Protein AF-A0A1Q3QLY3-F1 (afdb_monomer_lite)

Sequence (86 aa):
MHFPADAYPNQTKAISDDTHFNSYGAYELARCIVRGICRDNLPLKKILTKDAGNFDPAHPDSQPGFHLPATPIPAATTNVMKVPQV

pLDDT: mean 86.83, std 13.59, range [42.25, 97.62]

Foldseek 3Di:
DWAQAPPDPPRRHTDDDPPDDDPQVVVQVVLVVQLVCVVVVPPCVVVDDPCSNPDDNVDGDDPVPDDDDDDPDPDDPPDDDPDDDD

Radius of gyration: 18.34 Å; chains: 1; bounding box: 43×42×40 Å

Structure (mmCIF, N/CA/C/O backbone):
data_AF-A0A1Q3QLY3-F1
#
_entry.id   AF-A0A1Q3QLY3-F1
#
loop_
_atom_site.group_PDB
_atom_site.id
_atom_site.type_symbol
_atom_site.label_atom_id
_atom_site.label_alt_id
_atom_site.label_comp_id
_atom_site.label_asym_id
_atom_site.label_entity_id
_atom_site.label_seq_id
_atom_site.pdbx_PDB_ins_code
_atom_site.Cartn_x
_atom_site.Cartn_y
_atom_site.Cartn_z
_atom_site.occupancy
_atom_site.B_iso_or_equiv
_atom_site.auth_seq_id
_atom_site.auth_comp_id
_atom_site.auth_asym_id
_atom_site.auth_atom_id
_atom_site.pdbx_PDB_model_num
ATOM 1 N N . MET A 1 1 ? 9.204 -5.159 -7.512 1.00 83.94 1 MET A N 1
ATOM 2 C CA . MET A 1 1 ? 9.170 -4.317 -8.723 1.00 83.94 1 MET A CA 1
ATOM 3 C C . MET A 1 1 ? 10.080 -4.889 -9.811 1.00 83.94 1 MET A C 1
ATOM 5 O O . MET A 1 1 ? 11.295 -4.784 -9.730 1.00 83.94 1 MET A O 1
ATOM 9 N N . HIS A 1 2 ? 9.480 -5.494 -10.839 1.00 89.69 2 HIS A N 1
ATOM 10 C CA . HIS 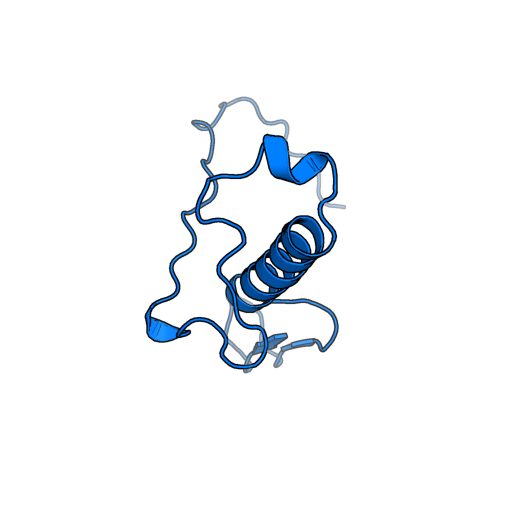A 1 2 ? 10.209 -6.044 -11.986 1.00 89.69 2 HIS A CA 1
ATOM 11 C C . HIS A 1 2 ? 9.810 -5.299 -13.250 1.00 89.69 2 HIS A C 1
ATOM 13 O O . HIS A 1 2 ? 8.625 -5.248 -13.580 1.00 89.69 2 HIS A O 1
ATOM 19 N N . PHE A 1 3 ? 10.788 -4.733 -13.947 1.00 90.31 3 PHE A N 1
ATOM 20 C CA . PHE A 1 3 ? 10.581 -4.059 -15.220 1.00 90.31 3 PHE A CA 1
ATOM 21 C C . PHE A 1 3 ? 11.522 -4.628 -16.280 1.00 90.31 3 PHE A C 1
ATOM 23 O O . PHE A 1 3 ? 12.696 -4.877 -15.984 1.00 90.31 3 PHE A O 1
ATOM 30 N N . PRO A 1 4 ? 11.040 -4.821 -17.519 1.00 94.06 4 PRO A N 1
ATOM 31 C CA . PRO A 1 4 ? 11.897 -5.259 -18.610 1.00 94.06 4 PRO A CA 1
ATOM 32 C C . PRO A 1 4 ? 12.988 -4.219 -18.902 1.00 94.06 4 PRO A C 1
ATOM 34 O O . PRO A 1 4 ? 12.935 -3.081 -18.427 1.00 94.06 4 PRO A O 1
ATOM 37 N N . ALA A 1 5 ? 14.001 -4.615 -19.673 1.00 95.56 5 ALA A N 1
ATOM 38 C CA . ALA A 1 5 ? 14.932 -3.649 -20.250 1.00 95.56 5 ALA A CA 1
ATOM 39 C C . ALA A 1 5 ? 14.153 -2.613 -21.078 1.00 95.56 5 ALA A C 1
ATOM 41 O O . ALA A 1 5 ? 13.124 -2.942 -21.670 1.00 95.56 5 ALA A O 1
ATOM 42 N N . ASP A 1 6 ? 14.635 -1.372 -21.072 1.00 94.25 6 ASP A N 1
ATOM 43 C CA . ASP A 1 6 ? 14.074 -0.245 -21.820 1.00 94.25 6 ASP A CA 1
ATOM 44 C C . ASP A 1 6 ? 12.641 0.150 -21.410 1.00 94.25 6 ASP A C 1
ATOM 46 O O . ASP A 1 6 ? 11.927 0.818 -22.158 1.00 94.25 6 ASP A O 1
ATOM 50 N N . ALA A 1 7 ? 12.217 -0.208 -20.190 1.00 91.38 7 ALA A N 1
ATOM 51 C CA . ALA A 1 7 ? 10.960 0.264 -19.606 1.00 91.38 7 ALA A CA 1
ATOM 52 C C . ALA A 1 7 ? 10.997 1.766 -19.266 1.00 91.38 7 ALA A C 1
ATOM 54 O O . ALA A 1 7 ? 9.953 2.420 -19.235 1.00 91.38 7 ALA A O 1
ATOM 55 N N . TYR A 1 8 ? 12.194 2.314 -19.027 1.00 88.94 8 TYR A N 1
ATOM 56 C CA . TYR A 1 8 ? 12.430 3.732 -18.751 1.00 88.94 8 TYR A CA 1
ATOM 57 C C . TYR A 1 8 ? 13.535 4.324 -19.638 1.00 88.94 8 TYR A C 1
ATOM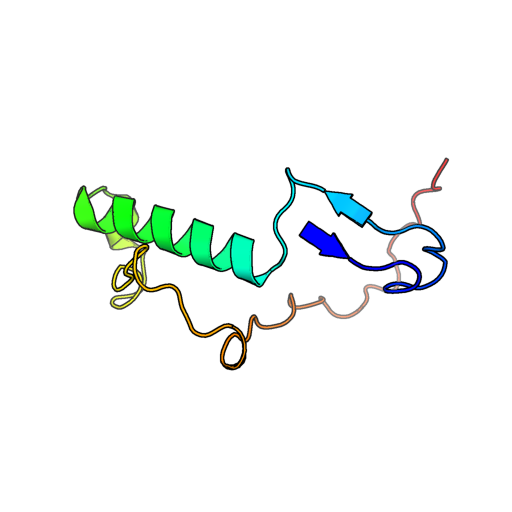 59 O O . TYR A 1 8 ? 14.447 3.603 -20.056 1.00 88.94 8 TYR A O 1
ATOM 67 N N . PRO A 1 9 ? 13.521 5.651 -19.891 1.00 93.94 9 PRO A N 1
ATOM 68 C CA . PRO A 1 9 ? 14.594 6.312 -20.626 1.00 93.94 9 PRO A CA 1
ATOM 69 C C . PRO A 1 9 ? 15.965 6.031 -19.998 1.00 93.94 9 PRO A C 1
ATOM 71 O O . PRO A 1 9 ? 16.157 6.228 -18.799 1.00 93.94 9 PRO A O 1
ATOM 74 N N . ASN A 1 10 ? 16.925 5.613 -20.824 1.00 92.44 10 ASN A N 1
ATOM 75 C CA . ASN A 1 10 ? 18.306 5.289 -20.437 1.00 92.44 10 ASN A CA 1
ATOM 76 C C . ASN A 1 10 ? 18.479 4.055 -19.521 1.00 92.44 10 ASN A C 1
ATOM 78 O O . ASN A 1 10 ? 19.567 3.849 -18.985 1.00 92.44 10 ASN A O 1
ATOM 82 N N . GLN A 1 11 ? 17.457 3.208 -19.360 1.00 91.50 11 GLN A N 1
ATOM 83 C CA . GLN A 1 11 ? 17.540 1.960 -18.592 1.00 91.50 11 GLN A CA 1
ATOM 84 C C . GLN A 1 11 ? 17.686 0.741 -19.521 1.00 91.50 11 GLN A C 1
ATOM 86 O O . GLN A 1 11 ? 16.730 0.029 -19.795 1.00 91.50 11 GLN A O 1
ATOM 91 N N . THR A 1 12 ? 18.910 0.448 -19.962 1.00 94.56 12 THR A N 1
ATOM 92 C CA . THR A 1 12 ? 19.195 -0.634 -20.935 1.00 94.56 12 THR A CA 1
ATOM 93 C C . THR A 1 12 ? 19.213 -2.052 -20.350 1.00 94.56 12 THR A C 1
ATOM 95 O O . THR A 1 12 ? 19.324 -3.035 -21.080 1.00 94.56 12 THR A O 1
ATOM 98 N N . LYS A 1 13 ? 19.140 -2.195 -19.024 1.00 95.62 13 LYS A N 1
ATOM 99 C CA . LYS A 1 13 ? 19.122 -3.488 -18.319 1.00 95.62 13 LYS A CA 1
ATOM 100 C C . LYS A 1 13 ? 17.823 -3.628 -17.557 1.00 95.62 13 LYS A C 1
ATOM 102 O O . LYS A 1 13 ? 17.445 -2.671 -16.894 1.00 95.62 13 LYS A O 1
ATOM 107 N N . ALA A 1 14 ? 17.201 -4.805 -17.573 1.00 95.06 14 ALA A N 1
ATOM 108 C CA . ALA A 1 14 ? 16.012 -5.085 -16.769 1.00 95.06 14 ALA A CA 1
ATOM 109 C C . ALA A 1 14 ? 16.222 -4.738 -15.281 1.00 95.06 14 ALA A C 1
ATOM 111 O O . ALA A 1 14 ? 17.306 -4.949 -14.733 1.00 95.06 14 ALA A O 1
ATOM 112 N N . ILE A 1 15 ? 15.176 -4.212 -14.643 1.00 92.44 15 ILE A N 1
ATOM 113 C CA . ILE A 1 15 ? 15.142 -3.953 -13.201 1.00 92.44 15 ILE A CA 1
ATOM 114 C C . ILE A 1 15 ? 14.462 -5.148 -12.541 1.00 92.44 15 ILE A C 1
ATOM 116 O O . ILE A 1 15 ? 13.321 -5.464 -12.867 1.00 92.44 15 ILE A O 1
ATOM 120 N N . SER A 1 16 ? 15.156 -5.786 -11.604 1.00 92.81 16 SER A N 1
ATOM 121 C CA . SER A 1 16 ? 14.649 -6.891 -10.789 1.00 92.81 16 SER A CA 1
ATOM 122 C C . SER A 1 16 ? 14.831 -6.520 -9.324 1.00 92.81 16 SER A C 1
ATOM 124 O O . SER A 1 16 ? 15.846 -6.850 -8.715 1.00 92.81 16 SER A O 1
ATOM 126 N N . ASP A 1 17 ? 13.884 -5.761 -8.785 1.00 89.25 17 ASP A N 1
ATOM 127 C CA . ASP A 1 17 ? 13.927 -5.262 -7.416 1.00 89.25 17 ASP A CA 1
ATOM 128 C C . ASP A 1 17 ? 12.841 -5.935 -6.583 1.00 89.25 17 ASP A C 1
ATOM 130 O O . ASP A 1 17 ? 11.657 -5.703 -6.802 1.00 89.25 17 ASP A O 1
ATOM 134 N N . ASP A 1 18 ? 13.220 -6.753 -5.610 1.00 89.69 18 ASP A N 1
ATOM 135 C CA . ASP A 1 18 ? 12.264 -7.462 -4.751 1.00 89.69 18 ASP A CA 1
ATOM 136 C C . ASP A 1 18 ? 11.939 -6.714 -3.452 1.00 89.69 18 ASP A C 1
ATOM 138 O O . ASP A 1 18 ? 11.146 -7.186 -2.640 1.00 89.69 18 ASP A O 1
ATOM 142 N N . THR A 1 19 ? 12.530 -5.536 -3.253 1.00 90.19 19 THR A N 1
ATOM 143 C CA . THR A 1 19 ? 12.410 -4.758 -2.014 1.00 90.19 19 THR A CA 1
ATOM 144 C C . THR A 1 19 ? 11.499 -3.545 -2.154 1.00 90.19 19 THR A C 1
ATOM 146 O O . THR A 1 19 ? 10.755 -3.231 -1.224 1.00 90.19 19 THR A O 1
ATOM 149 N N . HIS A 1 20 ? 11.508 -2.880 -3.312 1.00 90.31 20 HIS A N 1
ATOM 150 C CA . HIS A 1 20 ? 10.679 -1.703 -3.554 1.00 90.31 20 HIS A CA 1
ATOM 151 C C . HIS A 1 20 ? 9.338 -2.060 -4.211 1.00 90.31 20 HIS A C 1
ATOM 153 O O . HIS A 1 20 ? 9.226 -2.924 -5.093 1.00 90.31 20 HIS A O 1
ATOM 159 N N . PHE A 1 21 ? 8.298 -1.334 -3.799 1.00 89.75 21 PHE A N 1
ATOM 160 C CA . PHE A 1 21 ? 6.948 -1.442 -4.345 1.00 89.75 21 PHE A CA 1
ATOM 161 C C . PHE A 1 21 ? 6.706 -0.387 -5.428 1.00 89.75 21 PHE A C 1
ATOM 163 O O . PHE A 1 21 ? 7.198 0.737 -5.342 1.00 89.75 21 PHE A O 1
ATOM 170 N N . ASN A 1 22 ? 5.904 -0.730 -6.439 1.00 88.88 22 ASN A N 1
ATOM 171 C CA . ASN A 1 22 ? 5.309 0.278 -7.319 1.00 88.88 22 ASN A CA 1
ATOM 172 C C . ASN A 1 22 ? 4.124 0.963 -6.607 1.00 88.88 22 ASN A C 1
ATOM 174 O O . ASN A 1 22 ? 3.729 0.554 -5.515 1.00 88.88 22 ASN A O 1
ATOM 178 N N . SER A 1 23 ? 3.531 1.989 -7.224 1.00 91.50 23 SER A N 1
ATOM 179 C CA . SER A 1 23 ? 2.429 2.746 -6.610 1.00 91.50 23 SER A CA 1
ATOM 180 C C . SER A 1 23 ? 1.242 1.872 -6.201 1.00 91.50 23 SER A C 1
ATOM 182 O O . SER A 1 23 ? 0.658 2.112 -5.150 1.00 91.50 23 SER A O 1
ATOM 184 N N . TYR A 1 24 ? 0.915 0.849 -6.994 1.00 93.50 24 TYR A N 1
ATOM 185 C CA . TYR A 1 24 ? -0.146 -0.099 -6.660 1.00 93.50 24 TYR A CA 1
ATOM 186 C C . TYR A 1 24 ? 0.204 -0.927 -5.421 1.00 93.50 24 TYR A C 1
ATOM 188 O O . TYR A 1 24 ? -0.522 -0.889 -4.436 1.00 93.50 24 TYR A O 1
ATOM 196 N N . GLY A 1 25 ? 1.351 -1.612 -5.418 1.00 93.12 25 GLY A N 1
ATOM 197 C CA . GLY A 1 25 ? 1.757 -2.447 -4.286 1.00 93.12 25 GLY A CA 1
ATOM 198 C C . GLY A 1 25 ? 1.934 -1.641 -2.996 1.00 93.12 25 GLY A C 1
ATOM 199 O O . GLY A 1 25 ? 1.558 -2.102 -1.921 1.00 93.12 25 GLY A O 1
ATOM 200 N N . ALA A 1 26 ? 2.443 -0.410 -3.103 1.00 94.25 26 ALA A N 1
ATOM 201 C CA . ALA A 1 26 ? 2.551 0.504 -1.972 1.00 94.25 26 ALA A CA 1
ATOM 202 C C . ALA A 1 26 ? 1.169 0.908 -1.427 1.00 94.25 26 ALA A C 1
ATOM 204 O O . ALA A 1 26 ? 0.987 0.986 -0.211 1.00 94.25 26 ALA A O 1
ATOM 205 N N . TYR A 1 27 ? 0.191 1.139 -2.308 1.00 94.50 27 TYR A N 1
ATOM 206 C CA . TYR A 1 27 ? -1.179 1.462 -1.918 1.00 94.50 27 TYR A CA 1
ATOM 207 C C . TYR A 1 27 ? -1.881 0.279 -1.235 1.00 94.50 27 TYR A C 1
ATOM 209 O O . TYR A 1 27 ? -2.442 0.454 -0.152 1.00 94.50 27 TYR A O 1
ATOM 217 N N . GLU A 1 28 ? -1.778 -0.929 -1.794 1.00 95.19 28 GLU A N 1
ATOM 218 C CA . GLU A 1 28 ? -2.328 -2.152 -1.189 1.00 95.19 28 GLU A CA 1
ATOM 219 C C . GLU A 1 28 ? -1.728 -2.409 0.204 1.00 95.19 28 GLU A C 1
ATOM 221 O O . GLU A 1 28 ? -2.439 -2.709 1.168 1.00 95.19 28 GLU A O 1
ATOM 226 N N . LEU A 1 29 ? -0.413 -2.207 0.358 1.00 95.44 29 LEU A N 1
ATOM 227 C CA . LEU A 1 29 ? 0.252 -2.306 1.657 1.00 95.44 29 LEU A CA 1
ATOM 228 C C . LEU A 1 29 ? -0.276 -1.258 2.651 1.00 95.44 29 LEU A C 1
ATOM 230 O O . LEU A 1 29 ? -0.530 -1.578 3.815 1.00 95.44 29 LEU A O 1
ATOM 234 N N . ALA A 1 30 ? -0.490 -0.018 2.209 1.00 95.62 30 ALA A N 1
ATOM 235 C CA . ALA A 1 30 ? -1.087 1.015 3.051 1.00 95.62 30 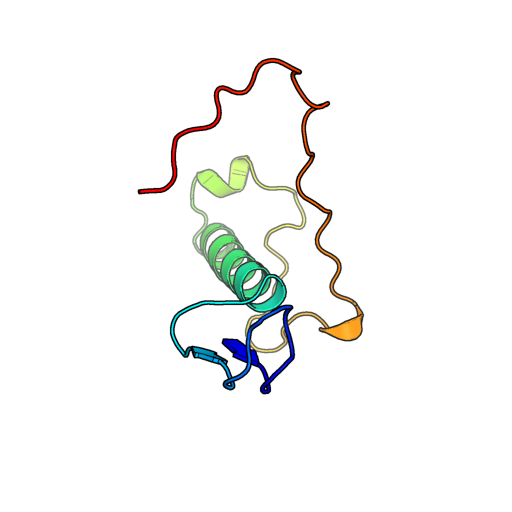ALA A CA 1
ATOM 236 C C . ALA A 1 30 ? -2.513 0.633 3.494 1.00 95.62 30 ALA A C 1
ATOM 238 O O . ALA A 1 30 ? -2.856 0.807 4.667 1.00 95.62 30 ALA A O 1
ATOM 239 N N . ARG A 1 31 ? -3.326 0.040 2.607 1.00 95.38 31 ARG A N 1
ATOM 240 C CA . ARG A 1 31 ? -4.666 -0.470 2.945 1.00 95.38 31 ARG A CA 1
ATOM 241 C C . ARG A 1 31 ? -4.608 -1.593 3.985 1.00 95.38 31 ARG A C 1
ATOM 243 O O . ARG A 1 31 ? -5.402 -1.565 4.926 1.00 95.38 31 ARG A O 1
ATOM 250 N N . CYS A 1 32 ? -3.636 -2.510 3.912 1.00 96.56 32 CYS A N 1
ATOM 251 C CA . CYS A 1 32 ? -3.387 -3.505 4.969 1.00 96.56 32 CYS A CA 1
ATOM 252 C C . CYS A 1 32 ? -3.151 -2.854 6.344 1.00 96.56 32 CYS A C 1
ATOM 254 O O . CYS A 1 32 ? -3.732 -3.280 7.346 1.00 96.56 32 CYS A O 1
ATOM 256 N N . ILE A 1 33 ? -2.322 -1.807 6.402 1.00 97.06 33 ILE A N 1
ATOM 257 C CA . ILE A 1 33 ? -2.004 -1.092 7.649 1.00 97.06 33 ILE A CA 1
ATOM 258 C C . ILE A 1 33 ? -3.262 -0.421 8.215 1.00 97.06 33 ILE A C 1
ATOM 260 O O . ILE A 1 33 ? -3.592 -0.595 9.391 1.00 97.06 33 ILE A O 1
ATOM 264 N N . VAL A 1 34 ? -4.006 0.299 7.373 1.00 97.12 34 VAL A N 1
ATOM 265 C CA . VAL A 1 34 ? -5.260 0.972 7.745 1.00 97.12 34 VAL A CA 1
ATOM 266 C C . VAL A 1 34 ? -6.310 -0.028 8.234 1.00 97.12 34 VAL A C 1
ATOM 268 O O . VAL A 1 34 ? -6.991 0.213 9.238 1.00 97.12 34 VAL A O 1
ATOM 271 N N . ARG A 1 35 ? -6.408 -1.186 7.576 1.00 95.69 35 ARG A N 1
ATOM 272 C CA . ARG A 1 35 ? -7.260 -2.291 8.009 1.00 95.69 35 ARG A CA 1
ATOM 273 C C . ARG A 1 35 ? -6.888 -2.762 9.415 1.00 95.69 35 ARG A C 1
ATOM 275 O O . ARG A 1 35 ? -7.784 -2.921 10.242 1.00 95.69 35 ARG A O 1
ATOM 282 N N . GLY A 1 36 ? -5.598 -2.963 9.692 1.00 96.62 36 GLY A N 1
ATOM 283 C CA . GLY A 1 36 ? -5.097 -3.337 11.019 1.00 96.62 36 GLY A CA 1
ATOM 284 C C . GLY A 1 36 ? -5.470 -2.308 12.088 1.00 96.62 36 GLY A C 1
ATOM 285 O O . GLY A 1 36 ? -6.073 -2.666 13.096 1.00 96.62 36 GLY A O 1
ATOM 286 N N . ILE A 1 37 ? -5.239 -1.018 11.811 1.00 97.19 37 ILE A N 1
ATOM 287 C CA . ILE A 1 37 ? -5.646 0.103 12.681 1.00 97.19 37 ILE A CA 1
ATOM 288 C C . ILE A 1 37 ? -7.142 0.027 13.024 1.00 97.19 37 ILE A C 1
ATOM 290 O O . ILE A 1 37 ? -7.528 0.208 14.182 1.00 97.19 37 ILE A O 1
ATOM 294 N N . CYS A 1 38 ? -7.990 -0.243 12.027 1.00 94.62 38 CYS A N 1
ATOM 295 C CA . CYS A 1 38 ? -9.439 -0.316 12.209 1.00 94.62 38 CYS A CA 1
ATOM 296 C C . CYS A 1 38 ? -9.885 -1.564 12.980 1.00 94.62 38 CYS A C 1
ATOM 298 O O . CYS A 1 38 ? -10.758 -1.451 13.847 1.00 94.62 38 CYS A O 1
ATOM 300 N N . ARG A 1 39 ? -9.301 -2.727 12.657 1.00 95.12 39 ARG A N 1
ATOM 301 C CA . ARG A 1 39 ? -9.582 -4.029 13.283 1.00 95.12 39 ARG A CA 1
ATOM 302 C C . ARG A 1 39 ? -9.192 -4.028 14.758 1.00 95.12 39 ARG A C 1
ATOM 304 O O . ARG A 1 39 ? -9.985 -4.449 15.590 1.00 95.12 39 ARG A O 1
ATOM 311 N N . ASP A 1 40 ? -8.015 -3.493 15.066 1.00 96.81 40 ASP A N 1
ATOM 312 C CA . ASP A 1 40 ? -7.444 -3.492 16.417 1.00 96.81 40 ASP A CA 1
ATOM 313 C C . ASP A 1 40 ? -7.913 -2.274 17.239 1.00 96.81 40 ASP A C 1
ATOM 315 O O . ASP A 1 40 ? -7.495 -2.071 18.376 1.00 96.81 40 ASP A O 1
ATOM 319 N N . ASN A 1 41 ? -8.819 -1.465 16.672 1.00 95.38 41 ASN A N 1
ATOM 320 C CA . ASN A 1 41 ? -9.460 -0.312 17.304 1.00 95.38 41 ASN A CA 1
ATOM 321 C C . ASN A 1 41 ? -8.469 0.716 17.886 1.00 95.38 41 ASN A C 1
ATOM 323 O O . ASN A 1 41 ? -8.692 1.282 18.959 1.00 95.38 41 ASN A O 1
ATOM 327 N N . LEU A 1 42 ? -7.376 0.979 17.164 1.00 97.56 42 LEU A N 1
ATOM 328 C CA . LEU A 1 42 ? -6.362 1.937 17.598 1.00 97.56 42 LEU A CA 1
ATOM 329 C C . LEU A 1 42 ? -6.904 3.381 17.547 1.00 97.56 42 LEU A C 1
ATOM 331 O O . LEU A 1 42 ? -7.747 3.691 16.700 1.00 97.56 42 LEU A O 1
ATOM 335 N N . PRO A 1 43 ? -6.395 4.313 18.380 1.00 97.62 43 PRO A N 1
ATOM 336 C CA . PRO A 1 43 ? -6.889 5.695 18.431 1.00 97.62 43 PRO A CA 1
ATOM 337 C C . PRO A 1 43 ? -6.881 6.432 17.083 1.00 97.62 43 PRO A C 1
ATOM 339 O O . PRO A 1 43 ? -7.765 7.254 16.836 1.00 97.62 43 PRO A O 1
ATOM 342 N N . LEU A 1 44 ? -5.934 6.099 16.197 1.00 96.81 44 LEU A N 1
ATOM 343 C CA . LEU A 1 44 ? -5.828 6.648 14.839 1.00 96.81 44 LEU A CA 1
ATOM 344 C C . LEU A 1 44 ? -7.091 6.426 14.000 1.00 96.81 44 LEU A C 1
ATOM 346 O O . LEU A 1 44 ? -7.386 7.233 13.126 1.00 96.81 44 LEU A O 1
ATOM 350 N N . LYS A 1 45 ? -7.896 5.400 14.299 1.00 95.31 45 LYS A N 1
ATOM 351 C CA . LYS A 1 45 ? -9.176 5.152 13.623 1.00 95.31 45 LYS A CA 1
ATOM 352 C C . LYS A 1 45 ? -10.101 6.374 13.618 1.00 95.31 45 LYS A C 1
ATOM 354 O O . LYS A 1 45 ? -10.864 6.552 12.677 1.00 95.31 45 LYS A O 1
ATOM 359 N N . LYS A 1 46 ? -10.021 7.233 14.642 1.00 95.31 46 LYS A N 1
ATOM 360 C CA . LYS A 1 46 ? -10.874 8.426 14.789 1.00 95.31 46 LYS A CA 1
ATOM 361 C C . LYS A 1 46 ? -10.641 9.495 13.718 1.00 95.31 46 LYS A C 1
ATOM 363 O O . LYS A 1 46 ? -11.517 10.329 13.523 1.00 95.31 46 LYS A O 1
ATOM 368 N N . ILE A 1 47 ? -9.477 9.488 13.068 1.00 96.44 47 ILE A N 1
ATOM 369 C CA . ILE A 1 47 ? -9.095 10.477 12.048 1.00 96.44 47 ILE A CA 1
ATOM 370 C C . ILE A 1 47 ? -9.094 9.896 10.628 1.00 96.44 47 ILE A C 1
ATOM 372 O O . ILE A 1 47 ? -8.744 10.595 9.682 1.00 96.44 47 ILE A O 1
ATOM 376 N N . LEU A 1 48 ? -9.472 8.625 10.470 1.00 95.06 48 LEU A N 1
ATOM 377 C CA . LEU A 1 48 ? -9.604 7.986 9.164 1.00 95.06 48 LEU A CA 1
ATOM 378 C C . LEU A 1 48 ? -10.957 8.318 8.523 1.00 95.06 48 LEU A C 1
ATOM 380 O O . LEU A 1 48 ? -11.945 8.581 9.214 1.00 95.06 48 LEU A O 1
ATOM 384 N N . THR A 1 49 ? -11.024 8.253 7.191 1.00 92.69 49 THR A N 1
ATOM 385 C CA . THR A 1 49 ? -12.307 8.302 6.481 1.00 92.69 49 THR A CA 1
ATOM 386 C C . THR A 1 49 ? -13.151 7.074 6.838 1.00 92.69 49 THR A C 1
ATOM 388 O O . THR A 1 49 ? -12.629 6.015 7.194 1.00 92.69 49 THR A O 1
ATOM 391 N N . LYS A 1 50 ? -14.482 7.210 6.779 1.00 86.44 50 LYS A N 1
ATOM 392 C CA . LYS A 1 50 ? -15.421 6.168 7.244 1.00 86.44 50 LYS A CA 1
ATOM 393 C C . LYS A 1 50 ? -15.247 4.827 6.520 1.00 86.44 50 LYS A C 1
ATOM 395 O O . LYS A 1 50 ? -15.551 3.783 7.085 1.00 86.44 50 LYS A O 1
ATOM 400 N N . ASP A 1 51 ? -14.775 4.875 5.285 1.00 86.31 51 ASP A N 1
ATOM 401 C CA . ASP A 1 51 ? -14.569 3.760 4.367 1.00 86.31 51 ASP A CA 1
ATOM 402 C C . ASP A 1 51 ? -13.145 3.179 4.398 1.00 86.31 51 ASP A C 1
ATOM 404 O O . ASP A 1 51 ? -12.920 2.097 3.860 1.00 86.31 51 ASP A O 1
ATOM 408 N N . ALA A 1 52 ? -12.194 3.831 5.077 1.00 86.12 52 ALA A N 1
ATOM 409 C CA . ALA A 1 52 ? -10.769 3.497 5.009 1.00 86.12 52 ALA A CA 1
ATOM 410 C C . ALA A 1 52 ? -10.439 2.043 5.410 1.00 86.12 52 ALA A C 1
ATOM 412 O O . ALA A 1 52 ? -9.496 1.446 4.896 1.00 86.12 52 ALA A O 1
ATOM 413 N N . GLY A 1 53 ? -11.211 1.460 6.334 1.00 81.56 53 GLY A N 1
ATOM 414 C CA . GLY A 1 53 ? -10.985 0.107 6.854 1.00 81.56 53 GLY A CA 1
ATOM 415 C C . GLY A 1 53 ? -11.569 -1.030 6.010 1.00 81.56 53 GLY A C 1
ATOM 416 O O . GLY A 1 53 ? -11.351 -2.194 6.357 1.00 81.56 53 GLY A O 1
ATOM 417 N N . ASN A 1 54 ? -12.323 -0.727 4.948 1.00 89.75 54 ASN A N 1
ATOM 418 C CA . ASN A 1 54 ? -12.953 -1.736 4.101 1.00 89.75 54 ASN A CA 1
ATOM 419 C C . ASN A 1 54 ? -11.951 -2.256 3.061 1.00 89.75 54 ASN A C 1
ATOM 421 O O . ASN A 1 54 ? -11.844 -1.728 1.956 1.00 89.75 54 ASN A O 1
ATOM 425 N N . PHE A 1 55 ? -11.154 -3.247 3.446 1.00 94.00 55 PHE A N 1
ATOM 426 C CA . PHE A 1 55 ? -10.149 -3.868 2.588 1.00 94.00 55 PHE A CA 1
ATOM 427 C C . PHE A 1 55 ? -9.952 -5.334 2.977 1.00 94.00 55 PHE A C 1
ATOM 429 O O . PHE A 1 55 ? -9.931 -5.653 4.171 1.00 94.00 55 PHE A O 1
ATOM 436 N N . ASP A 1 56 ? -9.778 -6.206 1.986 1.00 94.19 56 ASP A N 1
ATOM 437 C CA . ASP A 1 56 ? -9.457 -7.617 2.182 1.00 94.19 56 ASP A CA 1
ATOM 438 C C . ASP A 1 56 ? -8.106 -7.957 1.527 1.00 94.19 56 ASP A C 1
ATOM 440 O O . ASP A 1 56 ? -8.026 -8.032 0.306 1.00 94.19 56 ASP A O 1
ATOM 444 N N . PRO A 1 57 ? -7.046 -8.223 2.312 1.00 93.88 57 PRO A N 1
ATOM 445 C CA . PRO A 1 57 ? -5.739 -8.591 1.770 1.00 93.88 57 PRO A CA 1
ATOM 446 C C . PRO A 1 57 ? -5.738 -9.886 0.945 1.00 93.88 57 PRO A C 1
ATOM 448 O O . PRO A 1 57 ? -4.812 -10.100 0.168 1.00 93.88 57 PRO A O 1
ATOM 451 N N . ALA A 1 58 ? -6.732 -10.767 1.126 1.00 96.38 58 ALA A N 1
ATOM 452 C CA . ALA A 1 58 ? -6.867 -11.981 0.321 1.00 96.38 58 ALA A CA 1
ATOM 453 C C . ALA A 1 58 ? -7.458 -11.704 -1.074 1.00 96.38 58 ALA A C 1
ATOM 455 O O . ALA A 1 58 ? -7.305 -12.524 -1.979 1.00 96.38 58 ALA A O 1
ATOM 456 N N . HIS A 1 59 ? -8.103 -10.550 -1.247 1.00 95.69 59 HIS A N 1
ATOM 457 C CA . HIS A 1 59 ? -8.743 -10.115 -2.482 1.00 95.69 59 HIS A CA 1
ATOM 458 C C . HIS A 1 59 ? -8.348 -8.654 -2.759 1.00 95.69 59 HIS A C 1
ATOM 460 O O . HIS A 1 59 ? -9.153 -7.752 -2.514 1.00 95.69 59 HIS A O 1
ATOM 466 N N . PRO A 1 60 ? -7.101 -8.413 -3.216 1.00 93.50 60 PRO A N 1
ATOM 467 C CA . PRO A 1 60 ? -6.590 -7.065 -3.451 1.00 93.50 60 PRO A CA 1
ATOM 468 C C . PRO A 1 60 ? -7.399 -6.309 -4.514 1.00 93.50 60 PRO A C 1
ATOM 470 O O . PRO A 1 60 ? -8.110 -6.918 -5.324 1.00 93.50 60 PRO A O 1
ATOM 473 N N . ASP A 1 61 ? -7.273 -4.980 -4.522 1.00 93.19 61 ASP A N 1
ATOM 474 C CA . ASP A 1 61 ? -7.994 -4.131 -5.473 1.00 93.19 61 ASP A CA 1
ATOM 475 C C . ASP A 1 61 ? -7.588 -4.463 -6.929 1.00 93.19 61 ASP A C 1
ATOM 477 O O . ASP A 1 61 ? -6.476 -4.890 -7.234 1.00 93.19 61 ASP A O 1
ATOM 481 N N . SER A 1 62 ? -8.503 -4.272 -7.881 1.00 94.38 62 SER A N 1
ATOM 482 C CA . SER A 1 62 ? -8.238 -4.582 -9.291 1.00 94.38 62 SER A CA 1
ATOM 483 C C . SER A 1 62 ? -7.143 -3.676 -9.867 1.00 94.38 62 SER A C 1
ATOM 485 O O . SER A 1 62 ? -7.336 -2.466 -9.994 1.00 94.38 62 SER A O 1
ATOM 487 N N . GLN A 1 63 ? -6.022 -4.262 -10.298 1.00 91.25 63 GLN A N 1
ATOM 488 C CA . GLN A 1 63 ? -4.900 -3.522 -10.888 1.00 91.25 63 GLN A CA 1
ATOM 489 C C . GLN A 1 63 ? -5.305 -2.632 -12.087 1.00 91.25 63 GLN A C 1
ATOM 491 O O . GLN A 1 63 ? -4.858 -1.485 -12.120 1.00 91.25 63 GLN A O 1
ATOM 496 N N . PRO A 1 64 ? -6.144 -3.074 -13.052 1.00 93.69 64 PRO A N 1
ATOM 497 C CA . PRO A 1 64 ? -6.637 -2.201 -14.125 1.00 93.69 64 PRO A CA 1
ATOM 498 C C . PRO A 1 64 ? -7.510 -1.029 -13.656 1.00 93.69 64 PRO A C 1
ATOM 500 O O . PRO A 1 64 ? -7.579 -0.013 -14.340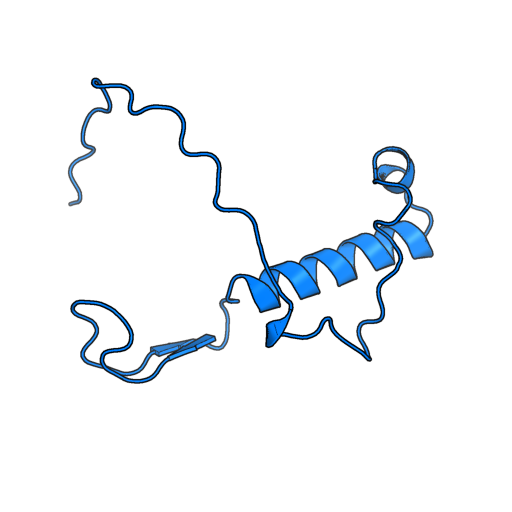 1.00 93.69 64 PRO A O 1
ATOM 503 N N . GLY A 1 65 ? -8.202 -1.176 -12.523 1.00 89.44 65 GLY A N 1
ATOM 504 C CA . GLY A 1 65 ? -9.050 -0.131 -11.942 1.00 89.44 65 GLY A CA 1
ATOM 505 C C . GLY A 1 65 ? -8.303 0.812 -10.997 1.00 89.44 65 GLY A C 1
ATOM 506 O O . GLY A 1 65 ? -8.877 1.797 -10.537 1.00 89.44 65 GLY A O 1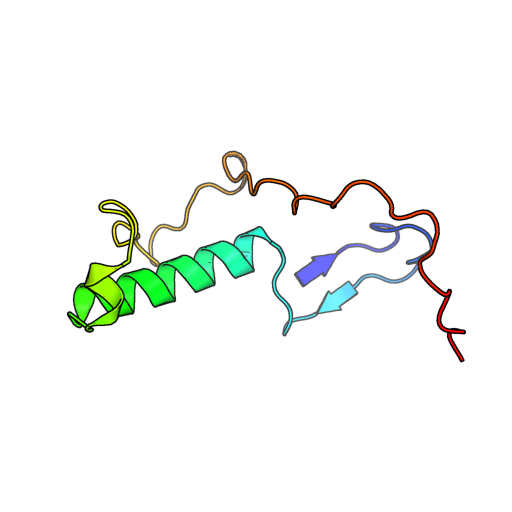
ATOM 507 N N . PHE A 1 66 ? -7.038 0.516 -10.693 1.00 92.94 66 PHE A N 1
ATOM 508 C CA . PHE A 1 66 ? -6.235 1.306 -9.776 1.00 92.94 66 PHE A CA 1
ATOM 509 C C . PHE A 1 66 ? -5.858 2.656 -10.389 1.00 92.94 66 PHE A C 1
ATOM 511 O O . PHE A 1 66 ? -5.213 2.733 -11.436 1.00 92.94 66 PHE A O 1
ATOM 518 N N . HIS A 1 67 ? -6.200 3.729 -9.681 1.00 90.25 67 HIS A N 1
ATOM 519 C CA . HIS A 1 67 ? -5.802 5.084 -10.026 1.00 90.25 67 HIS A CA 1
ATOM 520 C C . HIS A 1 67 ? -5.369 5.832 -8.764 1.00 90.25 67 HIS A C 1
ATOM 522 O O . HIS A 1 67 ? -6.186 6.154 -7.900 1.00 90.25 67 HIS A O 1
ATOM 528 N N . LEU A 1 68 ? -4.077 6.143 -8.678 1.00 88.88 68 LEU A N 1
ATOM 529 C CA . LEU A 1 68 ? -3.536 7.034 -7.660 1.00 88.88 68 LEU A CA 1
ATOM 530 C C . LEU A 1 68 ? -3.416 8.440 -8.261 1.00 88.88 68 LEU A C 1
ATOM 532 O O . LEU A 1 68 ? -2.737 8.589 -9.279 1.00 88.88 68 LEU A O 1
ATOM 536 N N . PRO A 1 69 ? -4.047 9.472 -7.669 1.00 86.56 69 PRO A N 1
ATOM 537 C CA . PRO A 1 69 ? -3.877 10.841 -8.132 1.00 86.56 69 PRO A CA 1
ATOM 538 C C . PRO A 1 69 ? -2.399 11.225 -8.139 1.00 86.56 69 PRO A C 1
ATOM 540 O O . PRO A 1 69 ? -1.657 10.879 -7.217 1.00 86.56 69 PRO A O 1
ATOM 543 N N . ALA A 1 70 ? -1.979 11.966 -9.163 1.00 84.19 70 ALA A N 1
ATOM 544 C CA . ALA A 1 70 ? -0.639 12.525 -9.185 1.00 84.19 70 ALA A CA 1
ATOM 545 C C . ALA A 1 70 ? -0.421 13.402 -7.946 1.00 84.19 70 ALA A C 1
ATOM 547 O O . ALA A 1 70 ? -1.323 14.131 -7.518 1.00 84.19 70 ALA A O 1
ATOM 548 N N . THR A 1 71 ? 0.788 13.348 -7.387 1.00 78.94 71 THR A N 1
ATOM 549 C CA . THR A 1 71 ? 1.193 14.267 -6.326 1.00 78.94 71 THR A CA 1
ATOM 550 C C . THR A 1 71 ? 0.924 15.699 -6.792 1.00 78.94 71 THR A C 1
ATOM 552 O O . THR A 1 71 ? 1.359 16.051 -7.893 1.00 78.94 71 THR A O 1
ATOM 555 N N . PRO A 1 72 ? 0.237 16.539 -5.996 1.00 79.69 72 PRO A N 1
ATOM 556 C CA . PRO A 1 72 ? 0.089 17.946 -6.325 1.00 79.69 72 PRO A CA 1
ATOM 557 C C . PRO A 1 72 ? 1.483 18.560 -6.435 1.00 79.69 72 PRO A C 1
ATOM 559 O O . PRO A 1 72 ? 2.186 18.680 -5.434 1.00 79.69 72 PRO A O 1
ATOM 562 N N . ILE A 1 73 ? 1.912 18.902 -7.649 1.00 74.88 73 ILE A N 1
ATOM 563 C CA . ILE A 1 73 ? 3.137 19.671 -7.850 1.00 74.88 73 ILE A CA 1
ATOM 564 C C . ILE A 1 73 ? 2.743 21.123 -7.568 1.00 74.88 73 ILE A C 1
ATOM 566 O O . ILE A 1 73 ? 1.912 21.665 -8.305 1.00 74.88 73 ILE A O 1
ATOM 570 N N . PRO A 1 74 ? 3.266 21.762 -6.503 1.00 65.12 74 PRO A N 1
ATOM 571 C CA . PRO A 1 74 ? 3.063 23.190 -6.312 1.00 65.12 74 PRO A CA 1
ATOM 572 C C . PRO A 1 74 ? 3.530 23.918 -7.573 1.00 65.12 74 PRO A C 1
ATOM 574 O O . PRO A 1 74 ? 4.521 23.504 -8.179 1.00 65.12 74 PRO A O 1
ATOM 577 N N . ALA A 1 75 ? 2.832 24.983 -7.977 1.00 63.19 75 ALA A N 1
ATOM 578 C CA . ALA A 1 75 ? 3.259 25.794 -9.115 1.00 63.19 75 ALA A CA 1
ATOM 579 C C . ALA A 1 75 ? 4.759 26.095 -8.993 1.00 63.19 75 ALA A C 1
ATOM 581 O O . ALA A 1 75 ? 5.219 26.471 -7.912 1.00 63.19 75 ALA A O 1
ATOM 582 N N . ALA A 1 76 ? 5.508 25.866 -10.076 1.00 60.28 76 ALA A N 1
ATOM 583 C CA . ALA A 1 76 ? 6.958 25.980 -10.078 1.00 60.28 76 ALA A CA 1
ATOM 584 C C . ALA A 1 76 ? 7.372 27.323 -9.466 1.00 60.28 76 ALA A C 1
ATOM 586 O O . ALA A 1 76 ? 7.141 28.385 -10.046 1.00 60.28 76 ALA A O 1
ATOM 587 N N . THR A 1 77 ? 7.978 27.283 -8.281 1.00 54.47 77 THR A N 1
ATOM 588 C CA . THR A 1 77 ? 8.666 28.450 -7.755 1.00 54.47 77 THR A CA 1
ATOM 589 C C . THR A 1 77 ? 9.903 28.619 -8.626 1.00 54.47 77 THR A C 1
ATOM 591 O O . THR A 1 77 ? 10.763 27.744 -8.707 1.00 54.47 77 THR A O 1
ATOM 594 N N . THR A 1 78 ? 10.001 29.745 -9.328 1.00 57.44 78 THR A N 1
ATOM 595 C CA . THR A 1 78 ? 11.103 30.074 -10.252 1.00 57.44 78 THR A CA 1
ATOM 596 C C . THR A 1 78 ? 12.473 30.209 -9.564 1.00 57.44 78 THR A C 1
ATOM 598 O O . THR A 1 78 ? 13.449 30.578 -10.207 1.00 57.44 78 THR A O 1
ATOM 601 N N . ASN A 1 79 ? 12.562 29.885 -8.269 1.00 59.81 79 ASN A N 1
ATOM 602 C CA . ASN A 1 79 ? 13.719 30.054 -7.395 1.00 59.81 79 ASN A CA 1
ATOM 603 C C . ASN A 1 79 ? 14.048 28.776 -6.596 1.00 59.81 79 ASN A C 1
ATOM 605 O O . ASN A 1 79 ? 14.393 28.838 -5.418 1.00 59.81 79 ASN A O 1
ATOM 609 N N . VAL A 1 80 ? 13.949 27.592 -7.208 1.00 63.53 80 VAL A N 1
ATOM 610 C CA . VAL A 1 80 ? 14.577 26.396 -6.624 1.00 63.53 80 VAL A CA 1
ATOM 611 C C . VAL A 1 80 ? 16.055 26.364 -7.007 1.00 63.53 80 VAL A C 1
ATOM 613 O O . VAL A 1 80 ? 16.427 26.157 -8.161 1.00 63.53 80 VAL A O 1
ATOM 616 N N . MET A 1 81 ? 16.908 26.620 -6.017 1.00 60.88 81 MET A N 1
ATOM 617 C CA . MET A 1 81 ? 18.358 26.484 -6.111 1.00 60.88 81 MET A CA 1
ATOM 618 C C . MET A 1 81 ? 18.669 25.047 -6.561 1.00 60.88 81 MET A C 1
ATOM 620 O O . MET A 1 81 ? 18.362 24.093 -5.846 1.00 60.88 81 MET A O 1
ATOM 624 N N . LYS A 1 82 ? 19.213 24.867 -7.774 1.00 58.00 82 LYS A N 1
ATOM 625 C CA . LYS A 1 82 ? 19.651 23.546 -8.245 1.00 58.00 82 LYS A CA 1
ATOM 626 C C . LYS A 1 82 ? 20.774 23.077 -7.325 1.00 58.00 82 LYS A C 1
ATOM 628 O O . LYS A 1 82 ? 21.879 23.606 -7.400 1.00 58.00 82 LYS A O 1
ATOM 633 N N . VAL A 1 83 ? 20.488 22.106 -6.459 1.00 56.72 83 VAL A N 1
ATOM 634 C CA . VAL A 1 83 ? 21.528 21.402 -5.705 1.00 56.72 83 VAL A CA 1
ATOM 635 C C . VAL A 1 83 ? 22.383 20.661 -6.735 1.00 56.72 83 VAL A C 1
ATOM 637 O O . VAL A 1 83 ? 21.826 19.843 -7.476 1.00 56.72 83 VAL A O 1
ATOM 640 N N . PRO A 1 84 ? 23.693 20.951 -6.840 1.00 45.00 84 PRO A N 1
ATOM 641 C CA . PRO A 1 84 ? 24.573 20.209 -7.726 1.00 45.00 84 PRO A CA 1
ATOM 642 C C . PRO A 1 84 ? 24.491 18.730 -7.357 1.00 45.00 84 PRO A C 1
ATOM 644 O O . PRO A 1 84 ? 24.724 18.362 -6.207 1.00 45.00 84 PRO A O 1
ATOM 647 N N . GLN A 1 85 ? 24.096 17.896 -8.313 1.00 42.25 85 GLN A N 1
ATOM 648 C CA . GLN A 1 85 ? 24.273 16.457 -8.181 1.00 42.25 85 GLN A CA 1
ATOM 649 C C . GLN A 1 85 ? 25.769 16.209 -8.395 1.00 42.25 85 GLN A C 1
ATOM 651 O O . GLN A 1 85 ? 26.281 16.509 -9.476 1.00 42.25 85 GLN A O 1
ATOM 656 N N . VAL A 1 86 ? 26.458 15.804 -7.326 1.00 52.34 86 VAL A N 1
ATOM 657 C CA . VAL A 1 86 ? 27.859 15.358 -7.352 1.00 52.34 86 VAL A CA 1
ATOM 658 C C . VAL A 1 86 ? 27.974 13.955 -7.925 1.00 52.34 86 VAL A C 1
ATOM 660 O O . VAL A 1 86 ? 27.021 13.168 -7.732 1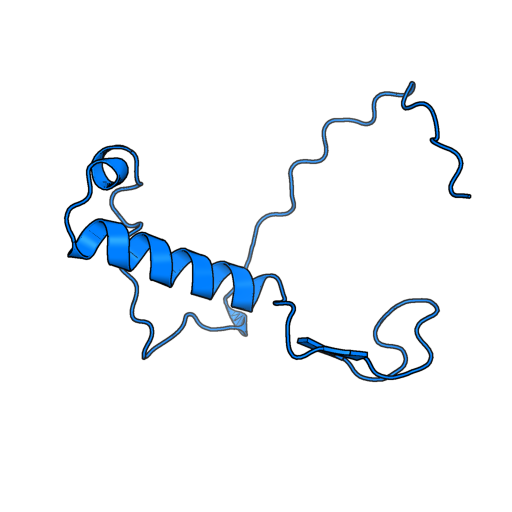.00 52.34 86 VAL A O 1
#

Secondary structure (DSSP, 8-state):
-EE-TTSSTT--S-EE-SS---HHHHHHHHHHHHHHHHHTT-GGGGGS-TTTT---TTSPPPGGG--PPPP------TT-------